Protein AF-A0A838P737-F1 (afdb_monomer_lite)

Sequence (77 aa):
MLTNRQSLRFIPSLAVLIACSGADLLLPGDGEPAFIQVTQGNDQTGRVGNPLAQPILVLVTDARERPVADVEVAFVF

Foldseek 3Di:
DDDDDDPPPDPDDPPPPPPPPVPPPDDPQALPFDDKDFPDDPPFDDDPPDDTPDDTDMFTATPVRHTHPPDDDDDDD

pLDDT: mean 81.57, std 17.9, range [38.34, 98.12]

Radius of gyration: 29.88 Å; chains: 1; bounding box: 44×44×94 Å

Structure (mmCIF, N/CA/C/O backbone):
data_AF-A0A838P737-F1
#
_entry.id   AF-A0A838P737-F1
#
loop_
_atom_site.group_PDB
_atom_site.id
_atom_site.type_symbol
_atom_site.label_atom_id
_atom_site.label_alt_id
_atom_site.label_comp_id
_atom_site.label_asym_id
_atom_site.label_entity_id
_atom_site.label_seq_id
_atom_site.pdbx_PDB_ins_code
_atom_site.Cartn_x
_atom_site.Cartn_y
_atom_site.Cartn_z
_atom_site.occupancy
_atom_site.B_iso_or_equiv
_atom_site.auth_seq_id
_atom_site.auth_comp_id
_atom_site.auth_asym_id
_atom_site.auth_atom_id
_atom_site.pdbx_PDB_model_num
ATOM 1 N N . MET A 1 1 ? 25.900 34.359 -78.356 1.00 40.34 1 MET A N 1
ATOM 2 C CA . MET A 1 1 ? 26.405 34.781 -77.035 1.00 40.34 1 MET A CA 1
ATOM 3 C C . MET A 1 1 ? 25.536 34.137 -75.957 1.00 40.34 1 MET A C 1
ATOM 5 O O . MET A 1 1 ? 24.349 34.408 -75.936 1.00 40.34 1 MET A O 1
ATOM 9 N N . LEU A 1 2 ? 26.165 33.295 -75.124 1.00 38.34 2 LEU A N 1
ATOM 10 C CA . LEU A 1 2 ? 25.835 32.947 -73.726 1.00 38.34 2 LEU A CA 1
ATOM 11 C C . LEU A 1 2 ? 24.655 31.993 -73.410 1.00 38.34 2 LEU A C 1
ATOM 13 O O . LEU A 1 2 ? 23.523 32.385 -73.158 1.00 38.34 2 LEU A O 1
ATOM 17 N N . THR A 1 3 ? 25.036 30.715 -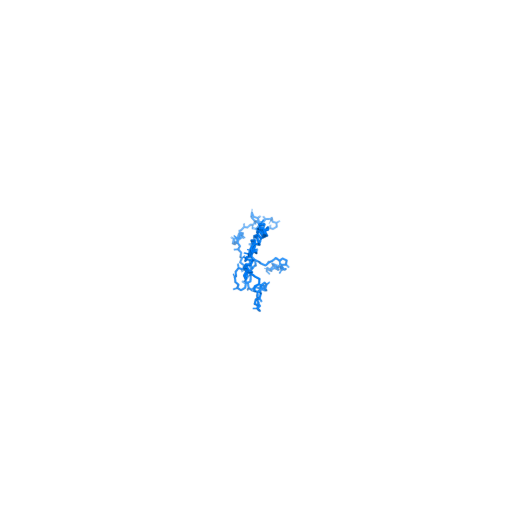73.338 1.00 44.41 3 THR A N 1
ATOM 18 C CA . THR A 1 3 ? 24.617 29.616 -72.441 1.00 44.41 3 THR A CA 1
ATOM 19 C C . THR A 1 3 ? 24.366 30.033 -70.972 1.00 44.41 3 THR A C 1
ATOM 21 O O . THR A 1 3 ? 24.981 30.990 -70.509 1.00 44.41 3 THR A O 1
ATOM 24 N N . ASN A 1 4 ? 23.702 29.144 -70.199 1.00 47.94 4 ASN A N 1
ATOM 25 C CA . ASN A 1 4 ? 24.001 28.833 -68.773 1.00 47.94 4 ASN A CA 1
ATOM 26 C C . ASN A 1 4 ? 23.388 29.811 -67.725 1.00 47.94 4 ASN A C 1
ATOM 28 O O . ASN A 1 4 ? 23.626 31.001 -67.812 1.00 47.94 4 ASN A O 1
ATOM 32 N N . ARG A 1 5 ? 22.680 29.469 -66.630 1.00 52.41 5 ARG A N 1
ATOM 33 C CA . ARG A 1 5 ? 22.414 28.249 -65.832 1.00 52.41 5 ARG A CA 1
ATOM 34 C C . ARG A 1 5 ? 21.180 28.543 -64.965 1.00 52.41 5 ARG A C 1
ATOM 36 O O . ARG A 1 5 ? 21.181 29.554 -64.267 1.00 52.41 5 ARG A O 1
ATOM 43 N N . GLN A 1 6 ? 20.182 27.663 -64.914 1.00 57.94 6 GLN A N 1
ATOM 44 C CA . GLN A 1 6 ? 19.234 27.688 -63.796 1.00 57.94 6 GLN A CA 1
ATOM 45 C C . GLN A 1 6 ? 19.954 27.121 -62.570 1.00 57.94 6 GLN A C 1
ATOM 47 O O . GLN A 1 6 ? 20.293 25.939 -62.524 1.00 57.94 6 GLN A O 1
ATOM 52 N N . SER A 1 7 ? 20.288 27.983 -61.609 1.00 54.81 7 SER A N 1
ATOM 53 C CA . SER A 1 7 ? 20.917 27.575 -60.356 1.00 54.81 7 SER A CA 1
ATOM 54 C C . SER A 1 7 ? 19.893 26.857 -59.481 1.00 54.81 7 SER A C 1
ATOM 56 O O . SER A 1 7 ? 19.224 27.472 -58.650 1.00 54.81 7 SER A O 1
ATOM 58 N N . LEU A 1 8 ? 19.784 25.548 -59.687 1.00 57.28 8 LEU A N 1
ATOM 59 C CA . LEU A 1 8 ? 19.113 24.609 -58.801 1.00 57.28 8 LEU A CA 1
ATOM 60 C C . LEU A 1 8 ? 19.863 24.619 -57.457 1.00 57.28 8 LEU A C 1
ATOM 62 O O . LEU A 1 8 ? 20.850 23.909 -57.268 1.00 57.28 8 LEU A O 1
ATOM 66 N N . ARG A 1 9 ? 19.463 25.505 -56.539 1.00 56.72 9 ARG A N 1
ATOM 67 C CA . ARG A 1 9 ? 19.981 25.509 -55.168 1.00 56.72 9 ARG A CA 1
ATOM 68 C C . ARG A 1 9 ? 19.247 24.431 -54.376 1.00 56.72 9 ARG A C 1
ATOM 70 O O . ARG A 1 9 ? 18.220 24.689 -53.762 1.00 56.72 9 ARG A O 1
ATOM 77 N N . PHE A 1 10 ? 19.798 23.221 -54.431 1.00 56.34 10 PHE A N 1
ATOM 78 C CA . PHE A 1 10 ? 19.589 22.168 -53.442 1.00 56.34 10 PHE A CA 1
ATOM 79 C C . PHE A 1 10 ? 19.904 22.740 -52.052 1.00 56.34 10 PHE A C 1
ATOM 81 O O . PHE A 1 10 ? 21.070 22.979 -51.743 1.00 56.34 10 PHE A O 1
ATOM 88 N N . ILE A 1 11 ? 18.883 22.995 -51.231 1.00 63.56 11 ILE A N 1
ATOM 89 C CA . ILE A 1 11 ? 19.083 23.220 -49.796 1.00 63.56 11 ILE A CA 1
ATOM 90 C C . ILE A 1 11 ? 19.131 21.824 -49.167 1.00 63.56 11 ILE A C 1
ATOM 92 O O . ILE A 1 11 ? 18.123 21.115 -49.214 1.00 63.56 11 ILE A O 1
ATOM 96 N N . PRO A 1 12 ? 20.290 21.377 -48.656 1.00 52.44 12 PRO A N 1
ATOM 97 C CA . PRO A 1 12 ? 20.417 20.050 -48.093 1.00 52.44 12 PRO A CA 1
ATOM 98 C C . PRO A 1 12 ? 19.652 19.991 -46.770 1.00 52.44 12 PRO A C 1
ATOM 100 O O . PRO A 1 12 ? 19.897 20.772 -45.857 1.00 52.44 12 PRO A O 1
ATOM 103 N N . SER A 1 13 ? 18.728 19.038 -46.719 1.00 60.34 13 SER A N 1
ATOM 104 C CA . SER A 1 13 ? 18.453 18.181 -45.568 1.00 60.34 13 SER A CA 1
ATOM 105 C C . SER A 1 13 ? 18.239 18.882 -44.223 1.00 60.34 13 SER A C 1
ATOM 107 O O . SER A 1 13 ? 19.171 19.122 -43.458 1.00 60.34 13 SER A O 1
ATOM 109 N N . LEU A 1 14 ? 16.964 19.081 -43.885 1.00 58.50 14 LEU A N 1
ATOM 110 C CA . LEU A 1 14 ? 16.502 19.250 -42.511 1.00 58.50 14 LEU A CA 1
ATOM 111 C C . LEU A 1 14 ? 16.854 17.980 -41.714 1.00 58.50 14 LEU A C 1
ATOM 113 O O . LEU A 1 14 ? 16.117 16.996 -41.735 1.00 58.50 14 LEU A O 1
ATOM 117 N N . ALA A 1 15 ? 18.012 17.974 -41.055 1.00 61.09 15 ALA A N 1
ATOM 118 C CA . ALA A 1 15 ? 18.393 16.911 -40.136 1.00 61.09 15 ALA A CA 1
ATOM 119 C C . ALA A 1 15 ? 17.591 17.071 -38.837 1.00 61.09 15 ALA A C 1
ATOM 121 O O . ALA A 1 15 ? 17.983 17.797 -37.925 1.00 61.09 15 ALA A O 1
ATOM 122 N N . VAL A 1 16 ? 16.438 16.406 -38.768 1.00 63.84 16 VAL A N 1
ATOM 123 C CA . VAL A 1 16 ? 15.721 16.197 -37.510 1.00 63.84 16 VAL A CA 1
ATOM 124 C C . VAL A 1 16 ? 16.537 15.191 -36.698 1.00 63.84 16 VAL A C 1
ATOM 126 O O . VAL A 1 16 ? 16.505 13.992 -36.967 1.00 63.84 16 VAL A O 1
ATOM 129 N N . LEU A 1 17 ? 17.303 15.671 -35.719 1.00 58.84 17 LEU A N 1
ATOM 130 C CA . LEU A 1 17 ? 17.918 14.807 -34.715 1.00 58.84 17 LEU A CA 1
ATOM 131 C C . LEU A 1 17 ? 16.837 14.420 -33.703 1.00 58.84 17 LEU A C 1
ATOM 133 O O . LEU A 1 17 ? 16.679 15.061 -32.666 1.00 58.84 17 LEU A O 1
ATOM 137 N N . ILE A 1 18 ? 16.074 13.372 -34.019 1.00 66.19 18 ILE A N 1
ATOM 138 C CA . ILE A 1 18 ? 15.325 12.628 -33.006 1.00 66.19 18 ILE A CA 1
ATOM 139 C C . ILE A 1 18 ? 16.383 11.905 -32.171 1.00 66.19 18 ILE A C 1
ATOM 141 O O . ILE A 1 18 ? 16.817 10.803 -32.498 1.00 66.19 18 ILE A O 1
ATOM 145 N N . ALA A 1 19 ? 16.870 12.572 -31.128 1.00 62.25 19 ALA A N 1
ATOM 146 C CA . ALA A 1 19 ? 17.584 11.892 -30.067 1.00 62.25 19 ALA A CA 1
ATOM 147 C C . ALA A 1 19 ? 16.560 10.985 -29.378 1.00 62.25 19 ALA A C 1
ATOM 149 O O . ALA A 1 19 ? 15.604 11.480 -28.782 1.00 62.25 19 ALA A O 1
ATOM 150 N N . CYS A 1 20 ? 16.721 9.667 -29.489 1.00 64.75 20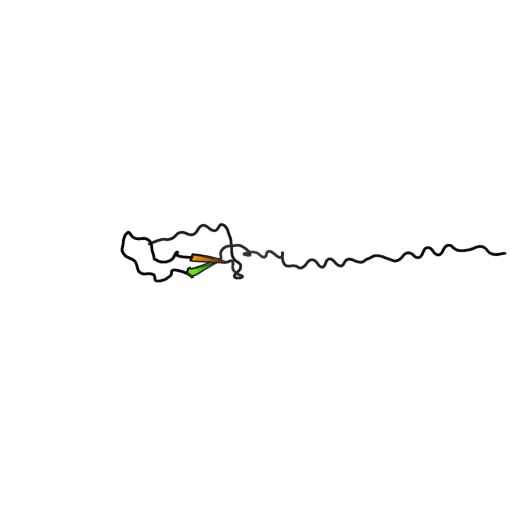 CYS A N 1
ATOM 151 C CA . CYS A 1 20 ? 15.982 8.740 -28.644 1.00 64.75 20 CYS A CA 1
ATOM 152 C C . CYS A 1 20 ? 16.341 9.075 -27.191 1.00 64.75 20 CYS A C 1
ATOM 154 O O . CYS A 1 20 ? 17.448 8.781 -26.739 1.00 64.75 20 CYS A O 1
ATOM 156 N N . SER A 1 21 ? 15.445 9.745 -26.465 1.00 64.25 21 SER A N 1
ATOM 157 C CA . SER A 1 21 ? 15.572 9.895 -25.021 1.00 64.25 21 SER A CA 1
ATOM 158 C C . SER A 1 21 ? 15.491 8.490 -24.438 1.00 64.25 21 SER A C 1
ATOM 160 O O . SER A 1 21 ? 14.437 7.864 -24.515 1.00 64.25 21 SER A O 1
ATOM 162 N N . GLY A 1 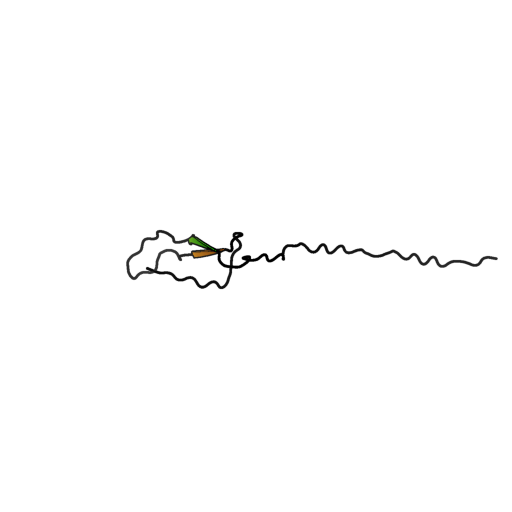22 ? 16.604 7.967 -23.923 1.00 63.28 22 GLY A N 1
ATOM 163 C CA . GLY A 1 22 ? 16.738 6.601 -23.399 1.00 63.28 22 GLY A CA 1
ATOM 164 C C . GLY A 1 22 ? 15.950 6.326 -22.114 1.00 63.28 22 GLY A C 1
ATOM 165 O O . GLY A 1 22 ? 16.445 5.629 -21.237 1.00 63.28 22 GLY A O 1
ATOM 166 N N . ALA A 1 23 ? 14.747 6.886 -21.984 1.00 60.50 23 ALA A N 1
ATOM 167 C CA . ALA A 1 23 ? 13.829 6.656 -20.876 1.00 60.50 23 ALA A CA 1
ATOM 168 C C . ALA A 1 23 ? 13.239 5.229 -20.873 1.00 60.50 23 ALA A C 1
ATOM 170 O O . ALA A 1 23 ? 12.691 4.816 -19.859 1.00 60.50 23 ALA A O 1
ATOM 171 N N . ASP A 1 24 ? 13.410 4.473 -21.964 1.00 63.81 24 ASP A N 1
ATOM 172 C CA . ASP A 1 24 ? 12.890 3.108 -22.154 1.00 63.81 24 ASP A CA 1
ATOM 173 C C . ASP A 1 24 ? 13.945 2.002 -21.973 1.00 63.81 24 ASP A C 1
ATOM 175 O O . ASP A 1 24 ? 13.830 0.901 -22.513 1.00 63.81 24 ASP A O 1
ATOM 179 N N . LEU A 1 25 ? 15.008 2.261 -21.211 1.00 71.12 25 LEU A N 1
ATOM 180 C CA . LEU A 1 25 ? 15.907 1.186 -20.795 1.00 71.12 25 LEU A CA 1
ATOM 181 C C . LEU A 1 25 ? 15.291 0.439 -19.604 1.00 71.12 25 LEU A C 1
ATOM 183 O O . LEU A 1 25 ? 15.546 0.778 -18.450 1.00 71.12 25 LEU A O 1
ATOM 187 N N . LEU A 1 26 ? 14.479 -0.581 -19.897 1.00 71.94 26 LEU A N 1
ATOM 188 C CA . LEU A 1 26 ? 14.044 -1.569 -18.910 1.00 71.94 26 LEU A CA 1
ATOM 189 C C . LEU A 1 26 ? 15.234 -2.473 -18.563 1.00 71.94 26 LEU A C 1
ATOM 191 O O . LEU A 1 26 ? 15.671 -3.282 -19.383 1.00 71.94 26 LEU A O 1
ATOM 195 N N . LEU A 1 27 ? 15.787 -2.316 -17.361 1.00 81.25 27 LEU A N 1
ATOM 196 C CA . LEU A 1 27 ? 16.774 -3.252 -16.821 1.00 81.25 27 LEU A CA 1
ATOM 197 C C . LEU A 1 27 ? 16.065 -4.414 -16.110 1.00 81.25 27 LEU A C 1
ATOM 199 O O . LEU A 1 27 ? 14.911 -4.277 -15.708 1.00 81.25 27 LEU A O 1
ATOM 203 N N . PRO A 1 28 ? 16.743 -5.555 -15.906 1.00 78.94 28 PRO A N 1
ATOM 204 C CA . PRO A 1 28 ? 16.210 -6.623 -15.067 1.00 78.94 28 PRO A CA 1
ATOM 205 C C . PRO A 1 28 ? 15.774 -6.089 -13.690 1.00 78.94 28 PRO A C 1
ATOM 207 O O . PRO A 1 28 ? 16.556 -5.409 -13.025 1.00 78.94 28 PRO A O 1
ATOM 210 N N . GLY A 1 29 ? 14.531 -6.379 -13.292 1.00 77.38 29 GLY A N 1
ATOM 211 C CA . GLY A 1 29 ? 13.915 -5.906 -12.042 1.00 77.38 29 GLY A CA 1
ATOM 212 C C . GLY A 1 29 ? 13.165 -4.570 -12.138 1.00 77.38 29 GLY A C 1
ATOM 213 O O . GLY A 1 29 ? 12.494 -4.173 -11.188 1.00 77.38 29 GLY A O 1
ATOM 214 N N . ASP A 1 30 ? 13.238 -3.866 -13.271 1.00 86.62 30 ASP A N 1
ATOM 215 C CA . ASP A 1 30 ? 12.428 -2.668 -13.500 1.00 86.62 30 ASP A CA 1
ATOM 216 C C . ASP A 1 30 ? 10.947 -3.026 -13.657 1.00 86.62 30 ASP A C 1
ATOM 218 O O . ASP A 1 30 ? 10.592 -3.892 -14.454 1.00 86.62 30 ASP A O 1
ATOM 222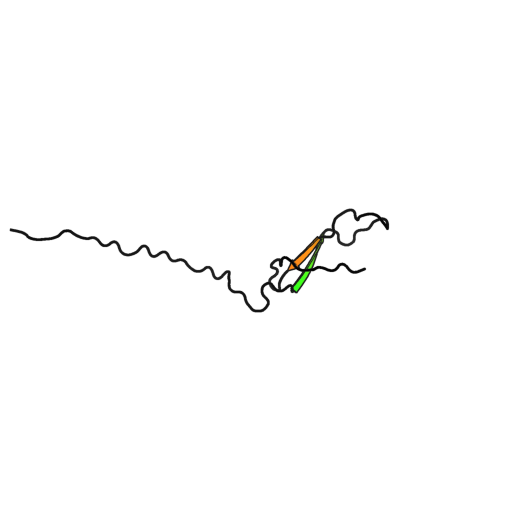 N N . GLY A 1 31 ? 10.074 -2.319 -12.933 1.00 88.88 31 GLY A N 1
ATOM 223 C CA . GLY A 1 31 ? 8.630 -2.569 -12.956 1.00 88.88 31 GLY A CA 1
ATOM 224 C C . GLY A 1 31 ? 8.178 -3.790 -12.147 1.00 88.88 31 GLY A C 1
ATOM 225 O O . GLY A 1 31 ? 6.975 -4.011 -12.027 1.00 8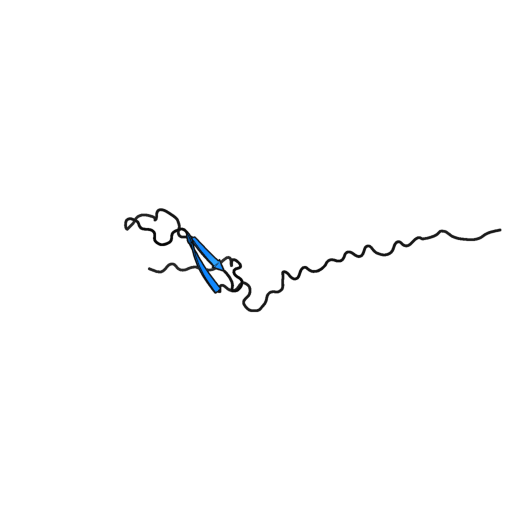8.88 31 GLY A O 1
ATOM 226 N N . GLU A 1 32 ? 9.101 -4.554 -11.556 1.00 94.25 32 GLU A N 1
ATOM 227 C CA . GLU A 1 32 ? 8.760 -5.603 -10.595 1.00 94.25 32 GLU A CA 1
ATOM 228 C C . GLU A 1 32 ? 8.499 -4.981 -9.210 1.00 94.25 32 GLU A C 1
ATOM 230 O O . GLU A 1 32 ? 9.304 -4.165 -8.752 1.00 94.25 32 GLU A O 1
ATOM 235 N N . PRO A 1 33 ? 7.407 -5.349 -8.514 1.00 97.06 33 PRO A N 1
ATOM 236 C CA . PRO A 1 33 ? 7.153 -4.891 -7.151 1.00 97.06 33 PRO A CA 1
ATOM 237 C C . PRO A 1 33 ? 8.304 -5.249 -6.204 1.00 97.06 33 PRO A C 1
ATOM 239 O O . PRO A 1 33 ? 8.671 -6.417 -6.084 1.00 97.06 33 PRO A O 1
ATOM 242 N N . ALA A 1 34 ? 8.839 -4.257 -5.496 1.00 96.19 34 ALA A N 1
ATOM 243 C CA . ALA A 1 34 ? 9.951 -4.437 -4.561 1.00 96.19 34 ALA A CA 1
ATOM 244 C C . ALA A 1 34 ? 9.639 -3.904 -3.158 1.00 96.19 34 ALA A C 1
ATOM 246 O O . ALA A 1 34 ? 10.047 -4.507 -2.164 1.00 96.19 34 ALA A O 1
ATOM 247 N N . PHE A 1 35 ? 8.899 -2.797 -3.062 1.00 96.88 35 PHE A N 1
ATOM 248 C CA . PHE A 1 35 ? 8.585 -2.153 -1.790 1.00 96.88 35 PHE A CA 1
ATOM 249 C C . PHE A 1 35 ? 7.090 -1.866 -1.654 1.00 96.88 35 PHE A C 1
ATOM 251 O O . PHE A 1 35 ? 6.401 -1.594 -2.636 1.00 96.88 35 PHE A O 1
ATOM 258 N N . ILE A 1 36 ? 6.603 -1.893 -0.411 1.00 97.25 36 ILE A N 1
ATOM 259 C CA . ILE A 1 36 ? 5.253 -1.470 -0.032 1.00 97.25 36 ILE A CA 1
ATOM 260 C C . ILE A 1 36 ? 5.338 -0.452 1.106 1.00 97.25 36 ILE A C 1
ATOM 262 O O . ILE A 1 36 ? 6.060 -0.655 2.082 1.00 97.25 36 ILE A O 1
ATOM 266 N N . GLN A 1 37 ? 4.593 0.643 0.988 1.00 97.06 37 GLN A N 1
ATOM 267 C CA . GLN A 1 37 ? 4.534 1.703 1.990 1.00 97.06 37 GLN A CA 1
ATOM 268 C C . GLN A 1 37 ? 3.086 2.083 2.288 1.00 97.06 37 GLN A C 1
ATOM 270 O O . GLN A 1 37 ? 2.306 2.311 1.367 1.00 97.06 37 GLN A O 1
ATOM 275 N N . VAL A 1 38 ? 2.736 2.229 3.568 1.00 96.81 38 VAL A N 1
ATOM 276 C CA . VAL A 1 38 ? 1.460 2.835 3.975 1.00 96.81 38 VAL A CA 1
ATOM 277 C C . VAL A 1 38 ? 1.589 4.353 3.870 1.00 96.81 38 VAL A C 1
ATOM 279 O O . VAL A 1 38 ? 2.387 4.964 4.579 1.00 96.81 38 VAL A O 1
ATOM 282 N N . THR A 1 39 ? 0.824 4.970 2.975 1.00 96.81 39 THR A N 1
ATOM 283 C CA . THR A 1 39 ? 0.855 6.421 2.732 1.00 96.81 39 THR A CA 1
ATOM 284 C C . THR A 1 39 ? -0.223 7.168 3.513 1.00 96.81 39 THR A C 1
ATOM 286 O O . THR A 1 39 ? -0.096 8.371 3.735 1.00 96.81 39 THR A O 1
ATOM 289 N N . GLN A 1 40 ? -1.270 6.471 3.962 1.00 96.88 40 GLN A N 1
ATOM 290 C CA . GLN A 1 40 ? -2.346 7.042 4.769 1.00 96.88 40 GLN A CA 1
ATOM 291 C C . GLN A 1 40 ? -3.045 5.965 5.601 1.00 96.88 40 GLN A C 1
ATOM 293 O O . GLN A 1 40 ? -3.116 4.807 5.195 1.00 96.88 40 GLN A O 1
ATOM 298 N N . GLY A 1 41 ? -3.625 6.370 6.732 1.00 94.31 41 GLY A N 1
ATOM 299 C CA . GLY A 1 41 ? -4.510 5.512 7.522 1.00 94.31 41 GLY A CA 1
ATOM 300 C C . GLY A 1 41 ? -3.774 4.494 8.393 1.00 94.31 41 GLY A C 1
ATOM 301 O O . GLY A 1 41 ? -4.407 3.568 8.891 1.00 94.31 41 GLY A O 1
ATOM 302 N N . ASN A 1 42 ? -2.463 4.661 8.602 1.00 94.44 42 ASN A N 1
ATOM 303 C CA . ASN A 1 42 ? -1.727 3.857 9.577 1.00 94.44 42 ASN A CA 1
ATOM 304 C C . ASN A 1 42 ? -2.134 4.213 11.016 1.00 94.44 42 ASN A C 1
ATOM 306 O O . ASN A 1 42 ? -2.566 5.337 11.278 1.00 94.44 42 ASN A O 1
ATOM 310 N N . ASP A 1 43 ? -1.969 3.261 11.938 1.00 92.56 43 ASP A N 1
ATOM 311 C CA . ASP A 1 43 ? -2.148 3.441 13.390 1.00 92.56 43 ASP A CA 1
ATOM 312 C C . ASP A 1 43 ? -3.508 4.035 13.807 1.00 92.56 43 ASP A C 1
ATOM 314 O O . ASP A 1 43 ? -3.644 4.699 14.840 1.00 92.56 43 ASP A O 1
ATOM 318 N N . GLN A 1 44 ? -4.546 3.802 13.001 1.00 94.56 44 GLN A N 1
ATOM 319 C CA . GLN A 1 44 ? -5.889 4.263 13.313 1.00 94.56 44 GLN A CA 1
ATOM 320 C C . GLN A 1 44 ? -6.530 3.432 14.414 1.00 94.56 44 GLN A C 1
ATOM 322 O O . GLN A 1 44 ? -6.371 2.217 14.502 1.00 94.56 44 GLN A O 1
ATOM 327 N N . THR A 1 45 ? -7.343 4.105 15.220 1.00 95.00 45 THR A N 1
ATOM 328 C CA . THR A 1 45 ? -8.207 3.454 16.199 1.00 95.00 45 THR A CA 1
ATOM 329 C C . THR A 1 45 ? -9.659 3.628 15.785 1.00 95.00 45 THR A C 1
ATOM 331 O O . THR A 1 45 ? -10.050 4.631 15.184 1.00 95.00 45 THR A O 1
ATOM 334 N N . GLY A 1 46 ? -10.473 2.623 16.081 1.00 93.50 46 GLY A N 1
ATOM 335 C CA . GLY A 1 46 ? -11.877 2.599 15.710 1.00 93.50 46 GLY A CA 1
ATOM 336 C C . GLY A 1 46 ? -12.652 1.645 16.600 1.00 93.50 46 GLY A C 1
ATOM 337 O O . GLY A 1 46 ? -12.093 0.764 17.253 1.00 93.50 46 GLY A O 1
ATOM 338 N N . ARG A 1 47 ? -13.969 1.830 16.644 1.00 96.75 47 ARG A N 1
ATOM 339 C CA . ARG A 1 47 ? -14.849 0.895 17.339 1.00 96.75 47 ARG A CA 1
ATOM 340 C C . ARG A 1 47 ? -14.972 -0.384 16.509 1.00 96.75 47 ARG A C 1
ATOM 342 O O . ARG A 1 47 ? -15.239 -0.310 15.314 1.00 96.75 47 ARG A O 1
ATOM 349 N N . VAL A 1 48 ? -14.833 -1.542 17.154 1.00 94.38 48 VAL A N 1
ATOM 350 C CA . VAL A 1 48 ? -15.006 -2.851 16.501 1.00 94.38 48 VAL A CA 1
ATOM 351 C C . VAL A 1 48 ? -16.361 -2.916 15.789 1.00 94.38 48 VAL A C 1
ATOM 353 O O . VAL A 1 48 ? -17.384 -2.548 16.369 1.00 94.38 48 VAL A O 1
ATOM 356 N N . GLY A 1 49 ? -16.352 -3.381 14.538 1.00 94.62 49 GLY A N 1
ATOM 357 C CA . GLY A 1 49 ? -17.539 -3.489 13.686 1.00 94.62 49 GLY A CA 1
ATOM 358 C C . GLY A 1 49 ? -17.904 -2.216 12.914 1.00 94.62 49 GLY A C 1
ATOM 359 O O . GLY A 1 49 ? -18.807 -2.270 12.084 1.00 94.62 49 GLY A O 1
ATOM 360 N N . ASN A 1 50 ? -17.203 -1.099 13.134 1.00 96.56 50 ASN A N 1
ATOM 361 C CA . ASN A 1 50 ? -17.396 0.132 12.368 1.00 96.56 50 ASN A CA 1
ATOM 362 C C . ASN A 1 50 ? -16.275 0.334 11.334 1.00 96.56 50 ASN A C 1
ATOM 364 O O . ASN A 1 50 ? -15.145 -0.099 11.571 1.00 96.56 50 ASN A O 1
ATOM 368 N N . PRO A 1 51 ? -16.546 1.049 10.225 1.00 93.69 51 PRO A N 1
ATOM 369 C CA . PRO A 1 51 ? -15.498 1.512 9.322 1.00 93.69 51 PRO A CA 1
ATOM 370 C C . PRO A 1 51 ? -14.477 2.399 10.046 1.00 93.69 51 PRO A C 1
ATOM 372 O O . PRO A 1 51 ? -14.839 3.171 10.941 1.00 93.69 51 PRO A O 1
ATOM 375 N N . LEU A 1 52 ? -13.212 2.319 9.630 1.00 94.62 52 LEU A N 1
ATOM 376 C CA . LEU A 1 52 ? -12.175 3.248 10.075 1.00 94.62 52 LEU A CA 1
ATOM 377 C C . LEU A 1 52 ? -12.431 4.661 9.532 1.00 94.62 52 LEU A C 1
ATOM 379 O O . LEU A 1 52 ? -13.065 4.844 8.492 1.00 94.62 52 LEU A O 1
ATOM 383 N N . ALA A 1 53 ? -11.932 5.669 10.253 1.00 96.06 53 ALA A N 1
ATOM 384 C CA . ALA A 1 53 ? -12.193 7.075 9.945 1.00 96.06 53 ALA A CA 1
ATOM 385 C C . ALA A 1 53 ? -11.536 7.550 8.640 1.00 96.06 53 ALA A C 1
ATOM 387 O O . ALA A 1 53 ? -12.032 8.485 8.014 1.00 96.06 53 ALA A O 1
ATOM 388 N N . GLN A 1 54 ? -10.425 6.932 8.230 1.00 96.69 54 GLN A N 1
ATOM 389 C CA . GLN A 1 54 ? -9.810 7.185 6.929 1.00 96.69 54 GLN A CA 1
ATOM 390 C C . GLN A 1 54 ? -9.568 5.844 6.233 1.00 96.69 54 GLN A C 1
ATOM 392 O O . GLN A 1 54 ? -9.382 4.829 6.901 1.00 96.69 54 GLN A O 1
ATOM 397 N N . PRO A 1 55 ? -9.555 5.818 4.896 1.00 93.94 55 PRO A N 1
ATOM 398 C CA . PRO A 1 55 ? -9.065 4.655 4.176 1.00 93.94 55 PRO A CA 1
ATOM 399 C C . PRO A 1 55 ? -7.582 4.411 4.482 1.00 93.94 55 PRO A C 1
ATOM 401 O O . PRO A 1 55 ? -6.818 5.363 4.679 1.00 93.94 55 PRO A O 1
ATOM 404 N N . ILE A 1 56 ? -7.184 3.138 4.454 1.00 94.31 56 ILE A N 1
ATOM 405 C CA . ILE A 1 56 ? -5.778 2.731 4.425 1.00 94.31 56 ILE A CA 1
ATOM 406 C C . ILE A 1 56 ? -5.321 2.807 2.968 1.00 94.31 56 ILE A C 1
ATOM 408 O O . ILE A 1 56 ? -5.874 2.115 2.114 1.00 94.31 56 ILE A O 1
ATOM 412 N N . LEU A 1 57 ? -4.337 3.661 2.681 1.00 95.88 57 LEU A N 1
ATOM 413 C CA . LEU A 1 57 ? -3.715 3.741 1.360 1.00 95.88 57 LEU A CA 1
ATOM 414 C C . LEU A 1 57 ? -2.308 3.168 1.418 1.00 95.88 57 LEU A C 1
ATOM 416 O O . LEU A 1 57 ? -1.535 3.472 2.329 1.00 95.88 57 LEU A O 1
ATOM 420 N N . VAL A 1 58 ? -1.979 2.374 0.405 1.00 97.19 58 VAL A N 1
ATOM 421 C CA . VAL A 1 58 ? -0.651 1.803 0.206 1.00 97.19 58 VAL A CA 1
ATOM 422 C C . VAL A 1 58 ? -0.113 2.190 -1.164 1.00 97.19 58 VAL A C 1
ATOM 424 O O . VAL A 1 58 ? -0.866 2.292 -2.131 1.00 97.19 58 VAL A O 1
ATOM 427 N N . LEU A 1 59 ? 1.194 2.405 -1.235 1.00 97.81 59 LEU A N 1
ATOM 428 C CA . LEU A 1 59 ? 1.939 2.584 -2.470 1.00 97.81 59 LEU A CA 1
ATOM 429 C C . LEU A 1 59 ? 2.876 1.390 -2.642 1.00 97.81 59 LEU A C 1
ATOM 431 O O . LEU A 1 59 ? 3.639 1.069 -1.731 1.00 97.81 59 LEU A O 1
ATOM 435 N N . VAL A 1 60 ? 2.812 0.761 -3.812 1.00 98.12 60 VAL A N 1
ATOM 436 C CA . VAL A 1 60 ? 3.763 -0.269 -4.232 1.00 98.12 60 VAL A CA 1
ATOM 437 C C . VAL A 1 60 ? 4.719 0.344 -5.243 1.00 98.12 60 VAL A C 1
ATOM 439 O O . VAL A 1 60 ? 4.280 0.995 -6.196 1.00 98.12 60 VAL A O 1
ATOM 442 N N . THR A 1 61 ? 6.016 0.142 -5.037 1.00 97.12 61 THR A N 1
ATOM 443 C CA . THR A 1 61 ? 7.057 0.633 -5.941 1.00 97.12 61 THR A CA 1
ATOM 444 C C . THR A 1 61 ? 8.024 -0.461 -6.362 1.00 97.12 61 THR A C 1
ATOM 446 O O . THR A 1 61 ? 8.179 -1.482 -5.686 1.00 97.12 61 THR A O 1
ATOM 449 N N . ASP A 1 62 ? 8.675 -0.235 -7.502 1.00 95.69 62 ASP A N 1
ATOM 450 C CA . ASP A 1 62 ? 9.807 -1.037 -7.948 1.00 95.69 62 ASP A CA 1
ATOM 451 C C . ASP A 1 62 ? 11.101 -0.667 -7.206 1.00 95.69 62 ASP A C 1
ATOM 453 O O . ASP A 1 62 ? 11.143 0.242 -6.371 1.00 95.69 62 ASP A O 1
ATOM 457 N N . ALA A 1 63 ? 12.193 -1.362 -7.530 1.00 93.25 63 ALA A N 1
ATOM 458 C CA . ALA A 1 63 ? 13.504 -1.128 -6.924 1.00 93.25 63 ALA A CA 1
ATOM 459 C C . ALA A 1 63 ? 14.073 0.289 -7.169 1.00 93.25 63 ALA A C 1
ATOM 461 O O . ALA A 1 63 ? 15.070 0.665 -6.552 1.00 93.25 63 ALA A O 1
ATOM 462 N N . ARG A 1 64 ? 13.464 1.073 -8.067 1.00 92.12 64 ARG A N 1
ATOM 463 C CA . ARG A 1 64 ? 13.813 2.465 -8.381 1.00 92.12 64 ARG A CA 1
ATOM 464 C C . ARG A 1 64 ? 12.778 3.465 -7.875 1.00 92.12 64 ARG A C 1
ATOM 466 O O . ARG A 1 64 ? 12.768 4.604 -8.339 1.00 92.12 64 ARG A O 1
ATOM 473 N N . GLU A 1 65 ? 11.912 3.047 -6.957 1.00 93.25 65 GLU A N 1
ATOM 474 C CA . GLU A 1 65 ? 10.872 3.883 -6.353 1.00 93.25 65 GLU A CA 1
ATOM 475 C C . GLU A 1 65 ? 9.803 4.366 -7.352 1.00 93.25 65 GLU A C 1
ATOM 477 O O . GLU A 1 65 ? 9.078 5.328 -7.089 1.00 93.25 65 GLU A O 1
ATOM 482 N N . ARG A 1 66 ? 9.647 3.692 -8.499 1.00 93.50 66 ARG A N 1
ATOM 483 C CA . ARG A 1 66 ? 8.573 4.001 -9.452 1.00 93.50 66 ARG A CA 1
ATOM 484 C C . ARG A 1 66 ? 7.299 3.247 -9.069 1.00 93.50 66 ARG A C 1
ATOM 486 O O . ARG A 1 66 ? 7.394 2.059 -8.760 1.00 93.50 66 ARG A O 1
ATOM 493 N N . PRO A 1 67 ? 6.112 3.881 -9.107 1.00 96.19 67 PRO A N 1
ATOM 494 C CA . PRO A 1 67 ? 4.854 3.202 -8.807 1.00 96.19 67 PRO A CA 1
ATOM 495 C C . PRO A 1 67 ? 4.583 2.034 -9.758 1.00 96.19 67 PRO A C 1
ATOM 497 O O . PRO A 1 67 ? 4.725 2.184 -10.973 1.00 96.19 67 PRO A O 1
ATOM 500 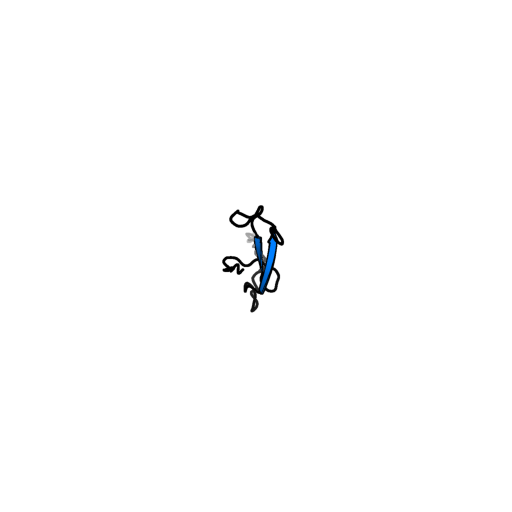N N . VAL A 1 68 ? 4.138 0.905 -9.207 1.00 96.88 68 VAL A N 1
ATOM 501 C CA . VAL A 1 68 ? 3.725 -0.274 -9.983 1.00 96.88 68 VAL A CA 1
ATOM 502 C C . VAL A 1 68 ? 2.213 -0.455 -9.849 1.00 96.88 68 VAL A C 1
ATOM 504 O O . VAL A 1 68 ? 1.687 -0.539 -8.740 1.00 96.88 68 VAL A O 1
ATOM 507 N N . ALA A 1 69 ? 1.509 -0.467 -10.982 1.00 95.81 69 ALA A N 1
ATOM 508 C CA . ALA A 1 69 ? 0.059 -0.651 -11.042 1.00 95.81 69 ALA A CA 1
ATOM 509 C C . ALA A 1 69 ? -0.332 -2.140 -11.039 1.00 95.81 69 ALA A C 1
ATOM 511 O O . ALA A 1 69 ? 0.508 -3.006 -11.268 1.00 95.81 69 ALA A O 1
ATOM 512 N N . ASP A 1 70 ? -1.617 -2.417 -10.791 1.00 95.19 70 ASP A N 1
ATOM 513 C CA . ASP A 1 70 ? -2.233 -3.753 -10.879 1.00 95.19 70 ASP A CA 1
ATOM 514 C C . ASP A 1 70 ? -1.575 -4.841 -10.003 1.00 95.19 70 ASP A C 1
ATOM 516 O O . ASP A 1 70 ? -1.653 -6.034 -10.293 1.00 95.19 70 ASP A O 1
ATOM 520 N N . VAL A 1 71 ? -0.953 -4.431 -8.893 1.00 96.62 71 VAL A N 1
ATOM 521 C CA . VAL A 1 71 ? -0.392 -5.340 -7.886 1.00 96.62 71 VAL A CA 1
ATOM 522 C C . VAL A 1 71 ? -1.473 -5.744 -6.886 1.00 96.62 71 VAL A C 1
ATOM 524 O O . VAL A 1 71 ? -2.115 -4.890 -6.272 1.00 96.62 71 VAL A O 1
ATOM 527 N N . GLU A 1 72 ? -1.653 -7.049 -6.682 1.00 96.44 72 GLU A N 1
ATOM 528 C CA . GLU A 1 72 ? -2.523 -7.572 -5.627 1.00 96.44 72 GLU A CA 1
ATOM 529 C C . GLU A 1 72 ? -1.897 -7.322 -4.245 1.00 96.44 72 GLU A C 1
ATOM 531 O O . GLU A 1 72 ? -0.760 -7.714 -3.980 1.00 96.44 72 GLU A O 1
ATOM 536 N N . VAL A 1 73 ? -2.651 -6.678 -3.349 1.00 95.06 73 VAL A N 1
ATOM 537 C CA . VAL A 1 73 ? -2.232 -6.417 -1.966 1.00 95.06 73 VAL A CA 1
ATOM 538 C C . VAL A 1 73 ? -3.181 -7.121 -1.004 1.00 95.06 73 VAL A C 1
ATOM 540 O O . VAL A 1 73 ? -4.383 -6.855 -0.994 1.00 95.06 73 VAL A O 1
ATOM 543 N N . ALA A 1 74 ? -2.624 -7.984 -0.154 1.00 94.94 74 ALA A N 1
ATOM 544 C CA . ALA A 1 74 ? -3.360 -8.660 0.905 1.00 94.94 74 ALA A CA 1
ATOM 545 C C . ALA A 1 74 ? -3.217 -7.915 2.240 1.00 94.94 74 ALA A C 1
ATOM 547 O O . ALA A 1 74 ? -2.109 -7.653 2.707 1.00 94.94 74 ALA A O 1
ATOM 548 N N . PHE A 1 75 ? -4.350 -7.634 2.883 1.00 89.06 75 PHE A N 1
ATOM 549 C CA . PHE A 1 75 ? -4.401 -7.145 4.259 1.00 89.06 75 PHE A CA 1
ATOM 550 C C . PHE A 1 75 ? -4.676 -8.327 5.187 1.00 89.06 75 PHE A C 1
ATOM 552 O O . PHE A 1 75 ? -5.734 -8.952 5.102 1.00 89.06 75 PHE A O 1
ATOM 559 N N . VAL A 1 76 ? -3.717 -8.640 6.056 1.00 87.94 76 VAL A N 1
ATOM 560 C CA . VAL A 1 76 ? -3.805 -9.735 7.032 1.00 87.94 76 VAL A CA 1
ATOM 561 C C . VAL A 1 76 ? -3.869 -9.167 8.447 1.00 87.94 76 VAL A C 1
ATOM 563 O O . VAL A 1 76 ? -3.272 -8.126 8.723 1.00 87.94 76 VAL A O 1
ATOM 566 N N . PHE A 1 77 ? -4.626 -9.834 9.313 1.00 71.69 77 PHE A N 1
ATOM 567 C CA . PHE A 1 77 ? -4.914 -9.434 10.692 1.00 71.69 77 PHE A CA 1
ATOM 568 C C . PHE A 1 77 ? -4.452 -10.498 11.687 1.00 71.69 77 PHE A C 1
ATOM 570 O O . PHE A 1 77 ? -4.427 -11.692 11.305 1.00 71.69 77 PHE A O 1
#

Secondary structure (DSSP, 8-state):
----------------------TT---TTTTS--EEEEEE-TT----TTSPPSS--EEEEE-TTS-B--S-------